Protein AF-A0A6V7JJX2-F1 (afdb_monomer_lite)

Sequence (127 aa):
DMYLNADSHFYNIPVNTSYSSVHIPTKVYDLMPSVSHAINWSEALDEVFTQNYRADPALSWQYFGSVTGMLRQYPSMQWMPDPTDEKNPDLYDCRIRSWFIEAATCSKDMVILMDSSGSMEGMGYTI

Radius of gyration: 19.37 Å; chains: 1; bounding box: 50×37×50 Å

pLDDT: mean 87.34, std 10.75, range [54.25, 96.0]

Secondary structure (DSSP, 8-state):
----EEEGGGTTEEEETTS-EEE--TTS-TTSHHHHHHHHHHTTHHHHHHHHHHH-TT---EEEE-TTS-EEEESEE-----TT-TTS-----GGGSHHHHHHHS-----------SGGGTTGGG--
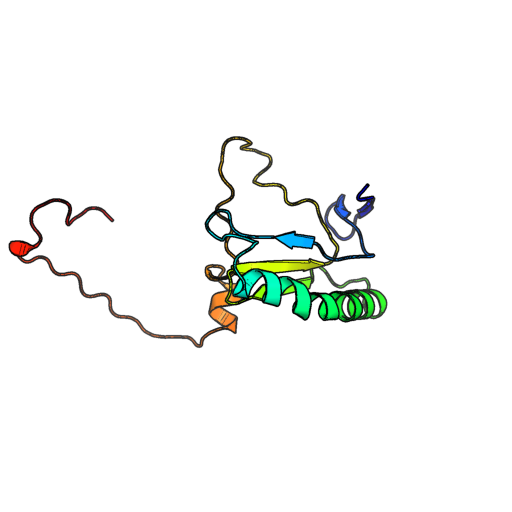
Foldseek 3Di:
DDQFAQDVLAVRATFAQQFKDKDAAPVADCPDPVNVVVVVVCRVCGVVSSVVCVVPVNDYKDWDQDPSQMIIIPRYHDDDDPPVCPPDGPRDTPCPDPVNDVVVDPDDDDDDDQDPDPVCPDPNPDD

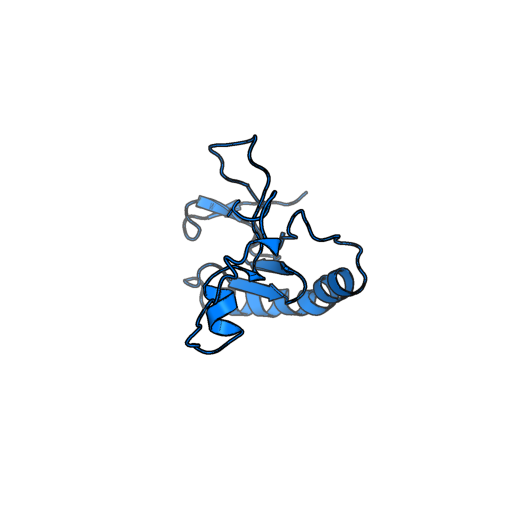Structure (mmCIF, N/CA/C/O backbone):
data_AF-A0A6V7JJX2-F1
#
_entry.id   AF-A0A6V7JJX2-F1
#
loop_
_atom_site.group_PDB
_atom_site.id
_atom_site.type_symbol
_atom_site.label_atom_id
_atom_site.label_alt_id
_atom_site.label_comp_id
_atom_site.label_asym_id
_atom_site.label_entity_id
_atom_site.label_seq_id
_atom_site.pdbx_PDB_ins_code
_atom_site.Cartn_x
_atom_site.Cartn_y
_atom_site.Cartn_z
_atom_site.occupancy
_atom_site.B_iso_or_equiv
_atom_site.auth_seq_id
_atom_site.auth_comp_id
_atom_site.auth_asym_id
_atom_site.auth_atom_id
_atom_site.pdbx_PDB_model_num
ATOM 1 N N . ASP A 1 1 ? -9.173 18.639 13.640 1.00 54.25 1 ASP A N 1
ATOM 2 C CA . ASP A 1 1 ? -8.047 17.841 14.156 1.00 54.25 1 ASP A CA 1
ATOM 3 C C . ASP A 1 1 ? -8.371 16.363 14.153 1.00 54.25 1 ASP A C 1
ATOM 5 O O . ASP A 1 1 ? -9.481 15.977 14.507 1.00 54.25 1 ASP A O 1
ATOM 9 N N . MET A 1 2 ? -7.419 15.558 13.686 1.00 66.00 2 MET A N 1
ATOM 10 C CA . MET A 1 2 ? -7.514 14.101 13.604 1.00 66.00 2 MET A CA 1
ATOM 11 C C . MET A 1 2 ? -7.314 13.520 15.012 1.00 66.00 2 MET A C 1
ATOM 13 O O . MET A 1 2 ? -6.207 13.563 15.540 1.00 66.00 2 MET A O 1
ATOM 17 N N . TYR A 1 3 ? -8.381 13.043 15.658 1.00 79.25 3 TYR A N 1
ATOM 18 C CA . TYR A 1 3 ? -8.288 12.478 17.010 1.00 79.25 3 TYR A CA 1
ATOM 19 C C . TYR A 1 3 ? -7.874 11.005 16.924 1.00 79.25 3 TYR A C 1
ATOM 21 O O . TYR A 1 3 ? -8.652 10.185 16.439 1.00 79.25 3 TYR A O 1
ATOM 29 N N . LEU A 1 4 ? -6.658 10.667 17.350 1.00 84.81 4 LEU A N 1
ATOM 30 C CA . LEU A 1 4 ? -6.150 9.292 17.366 1.00 84.81 4 LEU A CA 1
ATOM 31 C C . LEU A 1 4 ? -6.111 8.780 18.807 1.00 84.81 4 LEU A C 1
ATOM 33 O O . LEU A 1 4 ? -5.590 9.463 19.686 1.00 84.81 4 LEU A O 1
ATOM 37 N N . ASN A 1 5 ? -6.631 7.578 19.039 1.00 85.06 5 ASN A N 1
ATOM 38 C CA . ASN A 1 5 ? -6.620 6.930 20.346 1.00 85.06 5 ASN A CA 1
ATOM 39 C C . ASN A 1 5 ? -5.691 5.719 20.304 1.00 85.06 5 ASN A C 1
ATOM 41 O O . ASN A 1 5 ? -5.750 4.927 19.366 1.00 85.06 5 ASN A O 1
ATOM 45 N N . ALA A 1 6 ? -4.831 5.576 21.311 1.00 84.50 6 ALA A N 1
ATOM 46 C CA . ALA A 1 6 ? -4.014 4.378 21.447 1.00 84.50 6 ALA A CA 1
ATOM 47 C C . ALA A 1 6 ? -4.914 3.178 21.756 1.00 84.50 6 ALA A C 1
ATOM 49 O O . ALA A 1 6 ? -5.731 3.233 22.677 1.00 84.50 6 ALA A O 1
ATOM 50 N N . ASP A 1 7 ? -4.746 2.107 20.989 1.00 83.38 7 ASP A N 1
ATOM 51 C CA . ASP A 1 7 ? -5.544 0.893 21.117 1.00 83.38 7 ASP A CA 1
ATOM 52 C C . ASP A 1 7 ? -4.622 -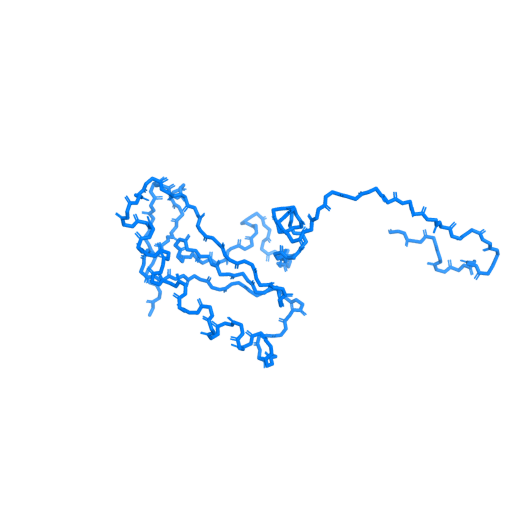0.319 21.295 1.00 83.38 7 ASP A C 1
ATOM 54 O O . ASP A 1 7 ? -3.694 -0.535 20.509 1.00 83.38 7 ASP A O 1
ATOM 58 N N . SER A 1 8 ? -4.864 -1.114 22.339 1.00 84.38 8 SER A N 1
ATOM 59 C CA . SER A 1 8 ? -4.067 -2.304 22.645 1.00 84.38 8 SER A CA 1
ATOM 60 C C . SER A 1 8 ? -4.177 -3.380 21.566 1.00 84.38 8 SER A C 1
ATOM 62 O O . SER A 1 8 ? -3.224 -4.134 21.369 1.00 84.38 8 SER A O 1
ATOM 64 N N . HIS A 1 9 ? -5.289 -3.415 20.828 1.00 85.69 9 HIS A N 1
ATOM 65 C CA . HIS A 1 9 ? -5.496 -4.312 19.691 1.00 85.69 9 HIS A CA 1
ATOM 66 C C . HIS A 1 9 ? -4.542 -4.012 18.529 1.00 85.69 9 HIS A C 1
ATOM 68 O O . HIS A 1 9 ? -4.097 -4.914 17.823 1.00 85.69 9 HIS A O 1
ATOM 74 N N . PHE A 1 10 ? -4.162 -2.743 18.375 1.00 86.69 10 PHE A N 1
ATOM 75 C CA . PHE A 1 10 ? -3.255 -2.265 17.334 1.00 86.69 10 PHE A CA 1
ATOM 76 C C . PHE A 1 10 ? -1.866 -1.948 17.895 1.00 86.69 10 PHE A C 1
ATOM 78 O O . PHE A 1 10 ? -1.242 -0.968 17.501 1.00 86.69 10 PHE A O 1
ATOM 85 N N . TYR A 1 11 ? -1.365 -2.767 18.824 1.00 84.69 11 TYR A N 1
ATOM 86 C CA . TYR A 1 11 ? -0.028 -2.617 19.420 1.00 84.69 11 TYR A CA 1
ATOM 87 C C . TYR A 1 11 ? 0.205 -1.257 20.109 1.00 84.69 11 TYR A C 1
ATOM 89 O O . TYR A 1 11 ? 1.326 -0.751 20.129 1.00 84.69 11 TYR A O 1
ATOM 97 N N . ASN A 1 12 ? -0.848 -0.665 20.687 1.00 85.06 12 ASN A N 1
ATOM 98 C CA . ASN A 1 12 ? -0.865 0.682 21.277 1.00 85.06 12 ASN A CA 1
ATOM 99 C C . ASN A 1 12 ? -0.550 1.810 20.286 1.00 85.06 12 ASN A C 1
ATOM 101 O O . ASN A 1 12 ? -0.197 2.917 20.698 1.00 85.06 12 ASN A O 1
ATOM 105 N N . ILE A 1 13 ? -0.691 1.553 18.987 1.00 86.50 13 ILE A N 1
ATOM 106 C CA . ILE A 1 13 ? -0.521 2.588 17.980 1.00 86.50 13 ILE A CA 1
ATOM 107 C C . ILE A 1 13 ? -1.761 3.501 18.002 1.00 86.50 13 ILE A C 1
ATOM 109 O O . ILE A 1 13 ? -2.885 2.995 18.084 1.00 86.50 13 ILE A O 1
ATOM 113 N N . PRO A 1 14 ? -1.599 4.838 17.959 1.00 89.56 14 PRO A N 1
ATOM 114 C CA . PRO A 1 14 ? -2.728 5.755 17.892 1.00 89.56 14 PRO A CA 1
ATOM 115 C C . PRO A 1 14 ? -3.499 5.586 16.580 1.00 89.56 14 PRO A C 1
ATOM 117 O O . PRO A 1 14 ? -2.999 5.919 15.503 1.00 89.56 14 PRO A O 1
ATOM 120 N N . VAL A 1 15 ? -4.734 5.100 16.679 1.00 91.31 15 VAL A N 1
ATOM 121 C CA . VAL A 1 15 ? -5.614 4.847 15.537 1.00 91.31 15 VAL A CA 1
ATOM 122 C C . VAL A 1 15 ? -6.967 5.536 15.702 1.00 91.31 15 VAL A C 1
ATOM 124 O O . VAL A 1 15 ? -7.376 5.922 16.799 1.00 91.31 15 VAL A O 1
ATOM 127 N N . ASN A 1 16 ? -7.686 5.701 14.597 1.00 90.50 16 ASN A N 1
ATOM 128 C CA . ASN A 1 16 ? -9.065 6.159 14.582 1.00 90.50 16 ASN A CA 1
ATOM 129 C C . ASN A 1 16 ? -9.947 5.160 13.829 1.00 90.50 16 ASN A C 1
ATOM 131 O O . ASN A 1 16 ? -9.761 4.907 12.644 1.00 90.50 16 ASN A O 1
ATOM 135 N N . THR A 1 17 ? -10.933 4.613 14.530 1.00 89.00 17 THR A N 1
ATOM 136 C CA . THR A 1 17 ? -11.874 3.601 14.028 1.00 89.00 17 THR A CA 1
ATOM 137 C C . THR A 1 17 ? -13.116 4.195 13.350 1.00 89.00 17 THR A C 1
ATOM 139 O O . THR A 1 17 ? -14.068 3.480 13.067 1.00 89.00 17 THR A O 1
ATOM 142 N N . SER A 1 18 ? -13.162 5.509 13.118 1.00 87.75 18 SER A N 1
ATOM 143 C CA . SER A 1 18 ? -14.279 6.192 12.442 1.00 87.75 18 SER A CA 1
ATOM 144 C C . SER A 1 18 ? -14.016 6.475 10.963 1.00 87.75 18 SER A C 1
ATOM 146 O O . SER A 1 18 ? -14.970 6.664 10.219 1.00 87.75 18 SER A O 1
ATOM 148 N N . TYR A 1 19 ? -12.755 6.526 10.532 1.00 88.19 19 TYR A N 1
ATOM 149 C CA . TYR A 1 19 ? -12.366 6.757 9.1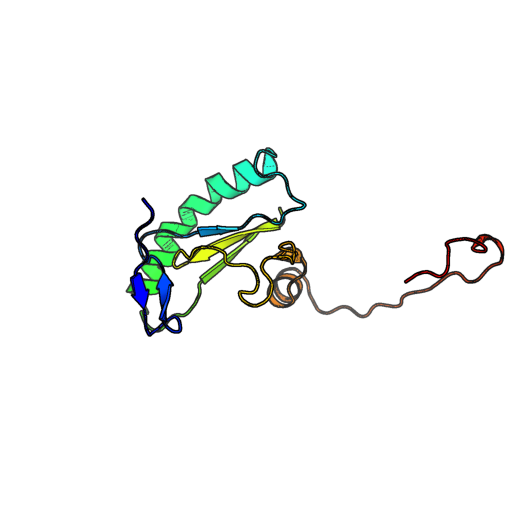37 1.00 88.19 19 TYR A CA 1
ATOM 150 C C . TYR A 1 19 ? -11.122 5.942 8.782 1.00 88.19 19 TYR A C 1
ATOM 152 O O . TYR A 1 19 ? -10.443 5.407 9.661 1.00 88.19 19 TYR A O 1
ATOM 160 N N . SER A 1 20 ? -10.832 5.838 7.487 1.00 93.62 20 SER A N 1
ATOM 161 C CA . SER A 1 20 ? -9.589 5.262 6.972 1.00 93.62 20 SER A CA 1
ATOM 162 C C . SER A 1 20 ? -8.562 6.356 6.665 1.00 93.62 20 SER A C 1
ATOM 164 O O . SER A 1 20 ? -8.900 7.532 6.520 1.00 93.62 20 SER A O 1
ATOM 166 N N . SER A 1 21 ? -7.289 5.976 6.587 1.00 93.75 21 SER A N 1
ATOM 167 C CA . SER A 1 21 ? -6.224 6.836 6.077 1.00 93.75 21 SER A CA 1
ATOM 168 C C . SER A 1 21 ? -5.858 6.438 4.652 1.00 93.75 21 SER A C 1
ATOM 170 O O . SER A 1 21 ? -5.982 5.278 4.254 1.00 93.75 21 SER A O 1
ATOM 172 N N . VAL A 1 22 ? -5.396 7.416 3.872 1.00 94.50 22 VAL A N 1
ATOM 173 C CA . VAL A 1 22 ? -4.879 7.196 2.522 1.00 94.50 22 VAL A CA 1
ATOM 174 C C . VAL A 1 22 ? -3.396 7.534 2.498 1.00 94.50 22 VAL A C 1
ATOM 176 O O . VAL A 1 22 ? -2.991 8.636 2.860 1.00 94.50 22 VAL A O 1
ATOM 179 N N . HIS A 1 23 ? -2.595 6.577 2.051 1.00 94.06 23 HIS A N 1
ATOM 180 C CA . HIS A 1 23 ? -1.174 6.720 1.792 1.00 94.06 23 HIS A CA 1
ATOM 181 C C . HIS A 1 23 ? -0.920 6.792 0.284 1.00 94.06 23 HIS A C 1
ATOM 183 O O . HIS A 1 23 ? -1.515 6.053 -0.509 1.00 94.06 23 HIS A O 1
ATOM 189 N N . ILE A 1 24 ? -0.042 7.716 -0.105 1.00 93.38 24 ILE A N 1
ATOM 190 C CA . ILE A 1 24 ? 0.371 7.940 -1.488 1.00 93.38 24 ILE A CA 1
ATOM 191 C C . ILE A 1 24 ? 1.902 7.863 -1.526 1.00 93.38 24 ILE A C 1
ATOM 193 O O . ILE A 1 24 ? 2.558 8.615 -0.803 1.00 93.38 24 ILE A O 1
ATOM 197 N N . PRO A 1 25 ? 2.488 6.988 -2.362 1.00 92.00 25 PRO A N 1
ATOM 198 C CA . PRO A 1 25 ? 3.935 6.888 -2.509 1.00 92.00 25 PRO A CA 1
ATOM 199 C C . PRO A 1 25 ? 4.535 8.215 -2.969 1.00 92.00 25 PRO A C 1
ATOM 201 O O . PRO A 1 25 ? 3.982 8.871 -3.848 1.00 92.00 25 PRO A O 1
ATOM 204 N N . THR A 1 26 ? 5.726 8.570 -2.485 1.00 88.25 26 THR A N 1
ATOM 205 C CA . THR A 1 26 ? 6.370 9.863 -2.795 1.00 88.25 26 THR A CA 1
ATOM 206 C C . THR A 1 26 ? 6.599 10.104 -4.293 1.00 88.25 26 THR A C 1
ATOM 208 O O . THR A 1 26 ? 6.667 11.245 -4.742 1.00 88.25 26 THR A O 1
ATOM 211 N N . LYS A 1 27 ? 6.715 9.037 -5.095 1.00 87.19 27 LYS A N 1
ATOM 212 C CA . LYS A 1 27 ? 6.890 9.123 -6.557 1.00 87.19 27 LYS A CA 1
ATOM 213 C C . LYS A 1 27 ? 5.579 9.347 -7.323 1.00 87.19 27 LYS A C 1
ATOM 215 O O . LYS A 1 27 ? 5.618 9.514 -8.540 1.00 87.19 27 LYS A O 1
ATOM 220 N N . VAL A 1 28 ? 4.432 9.293 -6.649 1.00 89.31 28 VAL A N 1
ATOM 221 C CA . VAL A 1 28 ? 3.101 9.413 -7.249 1.00 89.31 28 VAL A CA 1
ATOM 222 C C . VAL A 1 28 ? 2.519 10.776 -6.899 1.00 89.31 28 VAL A C 1
ATOM 224 O O . VAL A 1 28 ? 2.504 11.178 -5.741 1.00 89.31 28 VAL A O 1
ATOM 227 N N . TYR A 1 29 ? 2.016 11.479 -7.912 1.00 90.50 29 TYR A N 1
ATOM 228 C CA . TYR A 1 29 ? 1.328 12.749 -7.716 1.00 90.50 29 TYR A CA 1
ATOM 229 C C . TYR A 1 29 ? -0.148 12.513 -7.383 1.00 90.50 29 TYR A C 1
ATOM 231 O O . TYR A 1 29 ? -0.869 11.859 -8.139 1.00 90.50 29 TYR A O 1
ATOM 239 N N . ASP A 1 30 ? -0.589 13.052 -6.253 1.00 88.06 30 ASP A N 1
ATOM 240 C CA . ASP A 1 30 ? -1.928 12.895 -5.683 1.00 88.06 30 ASP A CA 1
ATOM 241 C C . ASP A 1 30 ? -3.028 13.552 -6.530 1.00 88.06 30 ASP A C 1
ATOM 243 O O . ASP A 1 30 ? -4.112 12.991 -6.699 1.00 88.06 30 ASP A O 1
ATOM 247 N N . LEU A 1 31 ? -2.725 14.697 -7.144 1.00 91.31 31 LEU A N 1
ATOM 248 C CA . LEU A 1 31 ? -3.649 15.426 -8.017 1.00 91.31 31 LEU A CA 1
ATOM 249 C C . LEU A 1 31 ? -3.702 14.869 -9.449 1.00 91.31 31 LEU A C 1
ATOM 251 O O . LEU A 1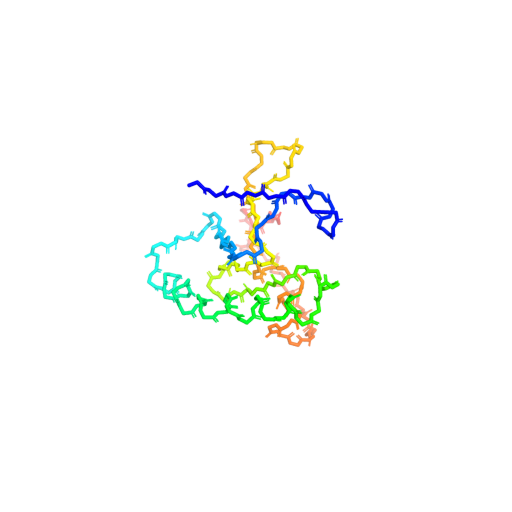 31 ? -4.390 15.424 -10.310 1.00 91.31 31 LEU A O 1
ATOM 255 N N . MET A 1 32 ? -3.009 13.762 -9.737 1.00 94.75 32 MET A N 1
ATOM 256 C CA . MET A 1 32 ? -3.160 13.079 -11.019 1.00 94.75 32 MET A CA 1
ATOM 257 C C . MET A 1 32 ? -4.607 12.562 -11.162 1.00 94.75 32 MET A C 1
ATOM 259 O O . MET A 1 32 ? -5.100 11.911 -10.238 1.00 94.75 32 MET A O 1
ATOM 263 N N . PRO A 1 33 ? -5.300 12.773 -12.303 1.00 95.12 33 PRO A N 1
ATOM 264 C CA . PRO A 1 33 ? -6.728 12.459 -12.427 1.00 95.12 33 PRO A CA 1
ATOM 265 C C . PRO A 1 33 ? -7.098 11.014 -12.078 1.00 95.12 33 PRO A C 1
ATOM 267 O O . PRO A 1 33 ? -8.129 10.770 -11.457 1.00 95.12 33 PRO A O 1
ATOM 270 N N . SER A 1 34 ? -6.247 10.048 -12.430 1.00 94.75 34 SER A N 1
ATOM 271 C CA . SER A 1 34 ? -6.458 8.636 -12.095 1.00 94.75 34 SER A CA 1
ATOM 272 C C . SER A 1 34 ? -6.316 8.348 -10.598 1.00 94.75 34 SER A C 1
ATOM 274 O O . SER A 1 34 ? -7.058 7.522 -10.072 1.00 94.75 34 SER A O 1
ATOM 276 N N . VAL A 1 35 ? -5.402 9.031 -9.902 1.00 94.69 35 VAL A N 1
ATOM 277 C CA . VAL A 1 35 ? -5.193 8.892 -8.452 1.00 94.69 35 VAL A CA 1
ATOM 278 C C . VAL A 1 35 ? -6.325 9.569 -7.693 1.00 94.69 35 VAL A C 1
ATOM 280 O O . VAL A 1 35 ? -6.943 8.932 -6.849 1.00 94.69 35 VAL A O 1
ATOM 283 N N . SER A 1 36 ? -6.672 10.806 -8.049 1.00 94.81 36 SER A N 1
ATOM 284 C CA . SER A 1 36 ? -7.798 11.527 -7.446 1.00 94.81 36 SER A CA 1
ATOM 285 C C . SER A 1 36 ? -9.120 10.771 -7.620 1.00 94.81 36 SER A C 1
ATOM 287 O O . SER A 1 36 ? -9.865 10.591 -6.656 1.00 94.81 36 SER A O 1
ATOM 289 N N . HIS A 1 37 ? -9.376 10.230 -8.816 1.00 95.69 37 HIS A N 1
ATOM 290 C CA . HIS A 1 37 ? -10.530 9.365 -9.038 1.00 95.69 37 HIS A CA 1
ATOM 291 C C . HIS A 1 37 ? -10.480 8.117 -8.148 1.00 95.69 37 HIS A C 1
ATOM 293 O O . HIS A 1 37 ? -11.503 7.751 -7.571 1.00 95.69 37 HIS A O 1
ATOM 299 N N . ALA A 1 38 ? -9.299 7.501 -7.991 1.00 94.81 38 ALA A N 1
ATOM 300 C CA . ALA A 1 38 ? -9.104 6.349 -7.116 1.00 94.81 38 ALA A CA 1
ATOM 301 C C . ALA A 1 38 ? -9.418 6.636 -5.644 1.00 94.81 38 ALA A C 1
ATOM 303 O O . ALA A 1 38 ? -10.098 5.851 -4.981 1.00 94.81 38 ALA A O 1
ATOM 304 N N . ILE A 1 39 ? -8.975 7.789 -5.154 1.00 95.00 39 ILE A N 1
ATOM 305 C CA . ILE A 1 39 ? -9.258 8.257 -3.798 1.00 95.00 39 ILE A CA 1
ATOM 306 C C . ILE A 1 39 ? -10.764 8.447 -3.615 1.00 95.00 39 ILE A C 1
ATOM 308 O O . ILE A 1 39 ? -11.317 7.944 -2.640 1.00 95.00 39 ILE A O 1
ATOM 312 N N . ASN A 1 40 ? -11.424 9.098 -4.576 1.00 95.12 40 ASN A N 1
ATOM 313 C CA . ASN A 1 40 ? -12.845 9.416 -4.498 1.00 95.12 40 ASN A CA 1
ATOM 314 C C . ASN A 1 40 ? -13.736 8.166 -4.537 1.00 95.12 40 ASN A C 1
ATOM 316 O O . ASN A 1 40 ? -14.612 8.009 -3.698 1.00 95.12 40 ASN A O 1
ATOM 320 N N . TRP A 1 41 ? -13.521 7.236 -5.476 1.00 94.94 41 TRP A N 1
ATOM 321 C CA . TRP A 1 41 ? -14.373 6.040 -5.534 1.00 94.94 41 TRP A CA 1
ATOM 322 C C . TRP A 1 41 ? -14.129 5.094 -4.351 1.00 94.94 41 TRP A C 1
ATOM 324 O O . TRP A 1 41 ? -15.062 4.441 -3.888 1.00 94.94 41 TRP A O 1
ATOM 334 N N . SER A 1 42 ? -12.892 5.029 -3.842 1.00 95.62 42 SER A N 1
ATOM 335 C CA . SER A 1 42 ? -12.546 4.157 -2.712 1.00 95.62 42 SER A CA 1
ATOM 336 C C . SER A 1 42 ? -13.086 4.651 -1.369 1.00 95.62 42 SER A C 1
ATOM 338 O O . SER A 1 42 ? -13.022 3.904 -0.398 1.00 95.62 42 SER A O 1
ATOM 340 N N . GLU A 1 43 ? -13.648 5.861 -1.296 1.00 94.50 43 GLU A N 1
ATOM 341 C CA . GLU A 1 43 ? -14.342 6.370 -0.104 1.00 94.50 43 GLU A CA 1
ATOM 342 C C . GLU A 1 43 ? -15.503 5.463 0.319 1.00 94.50 43 GLU A C 1
ATOM 344 O O . GLU A 1 43 ? -15.707 5.225 1.506 1.00 94.50 43 GLU A O 1
ATOM 349 N N . ALA A 1 44 ? -16.185 4.839 -0.646 1.00 94.62 44 ALA A N 1
ATOM 350 C CA . ALA A 1 44 ? -17.254 3.878 -0.376 1.00 94.62 44 ALA A CA 1
ATOM 351 C C . ALA A 1 44 ? -16.790 2.643 0.428 1.00 94.62 44 ALA A C 1
ATOM 353 O O . ALA A 1 44 ? -17.618 1.929 0.992 1.00 94.62 44 ALA A O 1
ATOM 354 N N . LEU A 1 45 ? -15.479 2.373 0.499 1.00 94.81 45 LEU A N 1
ATOM 355 C CA . LEU A 1 45 ? -14.933 1.267 1.291 1.00 94.81 45 LEU A CA 1
ATOM 356 C C . LEU A 1 45 ? -14.938 1.554 2.798 1.00 94.81 45 LEU A C 1
ATOM 358 O O . LEU A 1 45 ? -14.900 0.609 3.581 1.00 94.81 45 LEU A O 1
ATOM 362 N N . ASP A 1 46 ? -15.020 2.817 3.223 1.00 93.94 46 ASP A N 1
ATOM 363 C CA . ASP A 1 46 ? -14.943 3.183 4.643 1.00 93.94 46 ASP A CA 1
ATOM 364 C C . ASP A 1 46 ? -16.118 2.614 5.448 1.00 93.94 46 ASP A C 1
ATOM 366 O O . ASP A 1 46 ? -15.940 2.115 6.566 1.00 93.94 46 ASP A O 1
ATOM 370 N N . GLU A 1 47 ? -17.316 2.605 4.856 1.00 94.19 47 GLU A N 1
ATOM 371 C CA . GLU A 1 47 ? -18.492 1.977 5.462 1.00 94.19 47 GLU A CA 1
ATOM 372 C C . GLU A 1 47 ? -18.299 0.467 5.618 1.00 94.19 47 GLU A C 1
ATOM 374 O O . GLU A 1 47 ? -18.616 -0.090 6.670 1.00 94.19 47 GLU A O 1
ATOM 379 N N . VAL A 1 48 ? -17.727 -0.187 4.603 1.00 94.94 48 VAL A N 1
ATOM 380 C CA . VAL A 1 48 ? -17.458 -1.630 4.613 1.00 94.94 48 VAL A CA 1
ATOM 381 C C . VAL A 1 48 ? -16.416 -1.973 5.675 1.00 94.94 48 VAL A C 1
ATOM 383 O O . VAL A 1 48 ? -16.632 -2.887 6.469 1.00 94.94 48 VAL A O 1
ATOM 386 N N . PHE A 1 49 ? -15.322 -1.214 5.764 1.00 95.38 49 PHE A N 1
ATOM 387 C CA . PHE A 1 49 ? -14.295 -1.432 6.784 1.00 95.38 49 PHE A CA 1
ATOM 388 C C . PHE A 1 49 ? -14.846 -1.288 8.203 1.00 95.38 49 PHE A C 1
ATOM 390 O O . PHE A 1 49 ? -14.553 -2.112 9.076 1.00 95.38 49 PHE A O 1
ATOM 397 N N . THR A 1 50 ? -15.690 -0.277 8.413 1.00 93.75 50 THR A N 1
ATOM 398 C CA . THR A 1 50 ? -16.345 -0.033 9.699 1.00 93.75 50 THR A CA 1
ATOM 399 C C . THR A 1 50 ? -17.319 -1.158 10.044 1.00 93.75 50 THR A C 1
ATOM 401 O O . THR A 1 50 ? -17.361 -1.614 11.187 1.00 93.75 50 THR A O 1
ATOM 404 N N . GLN A 1 51 ? -18.100 -1.638 9.072 1.00 95.00 51 GLN A N 1
ATOM 405 C CA . GLN A 1 51 ? -19.016 -2.764 9.265 1.00 95.00 51 GLN A CA 1
ATOM 406 C C . GLN A 1 51 ? -18.263 -4.054 9.599 1.00 95.00 51 GLN A C 1
ATOM 408 O O . GLN A 1 51 ? -18.642 -4.733 10.551 1.00 95.00 51 GLN A O 1
ATOM 413 N N . ASN A 1 52 ? -17.169 -4.347 8.893 1.00 95.00 52 ASN A N 1
ATOM 414 C CA . ASN A 1 52 ? -16.320 -5.508 9.163 1.00 95.00 52 ASN A CA 1
ATOM 415 C C . ASN A 1 52 ? -15.760 -5.475 10.587 1.00 95.00 52 ASN A C 1
ATOM 417 O O . ASN A 1 52 ? -15.833 -6.471 11.296 1.00 95.00 52 ASN A O 1
ATOM 421 N N . TYR A 1 53 ? -15.272 -4.316 11.034 1.00 92.56 53 TYR A N 1
ATOM 422 C CA . TYR A 1 53 ? -14.741 -4.157 12.389 1.00 92.56 53 TYR A CA 1
ATOM 423 C C . TYR A 1 53 ? -15.820 -4.258 13.476 1.00 92.56 53 TYR A C 1
ATOM 425 O O . TYR A 1 53 ? -15.575 -4.774 14.561 1.00 92.56 53 TYR A O 1
ATOM 433 N N . ARG A 1 54 ? -17.044 -3.788 13.200 1.00 92.25 54 ARG A N 1
ATOM 434 C CA . ARG A 1 54 ? -18.184 -3.960 14.118 1.00 92.25 54 ARG A CA 1
ATOM 435 C C . ARG A 1 54 ? -18.654 -5.410 14.193 1.00 92.25 54 ARG A C 1
ATOM 437 O O . ARG A 1 54 ? -19.126 -5.826 15.247 1.00 92.25 54 ARG A O 1
ATOM 444 N N . ALA A 1 55 ? -18.573 -6.140 13.084 1.00 95.12 55 ALA A N 1
ATOM 445 C CA . ALA A 1 55 ? -18.930 -7.552 13.025 1.00 95.12 55 ALA A CA 1
ATOM 446 C C . ALA A 1 55 ? -17.886 -8.425 13.733 1.00 95.12 55 ALA A C 1
ATOM 448 O O . ALA A 1 55 ? -18.260 -9.339 14.465 1.00 95.12 55 ALA A O 1
ATOM 449 N N . ASP A 1 56 ? -16.603 -8.112 13.551 1.00 94.00 56 ASP A N 1
ATOM 450 C CA . ASP A 1 56 ? -15.490 -8.790 14.205 1.00 94.00 56 ASP A CA 1
ATOM 451 C C . ASP A 1 56 ? -14.462 -7.781 14.756 1.00 94.00 56 ASP A C 1
ATOM 453 O O . ASP A 1 56 ? -13.570 -7.330 14.030 1.00 94.00 56 ASP A O 1
ATOM 457 N N . PRO A 1 57 ? -14.545 -7.442 16.056 1.00 87.06 57 PRO A N 1
ATOM 458 C CA . PRO A 1 57 ? -13.569 -6.575 16.712 1.00 87.06 57 PRO A CA 1
ATOM 459 C C . PRO A 1 57 ? -12.171 -7.192 16.843 1.00 87.06 57 PRO A C 1
ATOM 461 O O . PRO A 1 57 ? -11.229 -6.473 17.159 1.00 87.06 57 PRO A O 1
ATOM 464 N N . ALA A 1 58 ? -12.012 -8.506 16.628 1.00 88.88 58 ALA A N 1
ATOM 465 C CA . ALA A 1 58 ? -10.702 -9.152 16.638 1.00 88.88 58 ALA A CA 1
ATOM 466 C C . ALA A 1 58 ? -9.945 -8.958 15.309 1.00 88.88 58 ALA A C 1
ATOM 468 O O . ALA A 1 58 ? -8.769 -9.318 15.199 1.00 88.88 58 ALA A O 1
ATOM 469 N N . LEU A 1 59 ? -10.596 -8.376 14.300 1.00 90.81 59 LEU A N 1
ATOM 470 C CA . LEU A 1 59 ? -10.003 -8.140 12.998 1.00 90.81 59 LEU A CA 1
ATOM 471 C C . LEU A 1 59 ? -8.883 -7.095 13.097 1.00 90.81 59 LEU A C 1
ATOM 473 O O . LEU A 1 59 ? -9.035 -6.040 13.712 1.00 90.81 59 LEU A O 1
ATOM 477 N N . SER A 1 60 ? -7.724 -7.408 12.522 1.00 90.56 60 SER A N 1
ATOM 478 C CA . SER A 1 60 ? -6.567 -6.508 12.507 1.00 90.56 60 SER A CA 1
ATOM 479 C C . SER A 1 60 ? -6.716 -5.429 11.418 1.00 90.56 60 SER A C 1
ATOM 481 O O . SER A 1 60 ? -7.814 -4.976 11.099 1.00 90.56 60 SER A O 1
ATOM 483 N N . TRP A 1 61 ? -5.600 -4.990 10.837 1.00 91.88 61 TRP A N 1
ATOM 484 C CA . TRP A 1 61 ? -5.576 -4.008 9.760 1.00 91.88 61 TRP A CA 1
ATOM 485 C C . TRP A 1 61 ? -6.341 -4.478 8.523 1.00 91.88 61 TRP A C 1
ATOM 487 O O . TRP A 1 61 ? -6.115 -5.573 8.010 1.00 91.88 61 TRP A O 1
ATOM 497 N N . GLN A 1 62 ? -7.183 -3.594 8.004 1.00 94.69 62 GLN A N 1
ATOM 498 C CA . GLN A 1 62 ? -7.814 -3.726 6.698 1.00 94.69 62 GLN A CA 1
ATOM 499 C C . GLN A 1 62 ? -7.140 -2.755 5.742 1.00 94.69 62 GLN A C 1
ATOM 501 O O . GLN A 1 62 ? -6.845 -1.617 6.110 1.00 94.69 62 GLN A O 1
ATOM 506 N N . TYR A 1 63 ? -6.886 -3.188 4.513 1.00 94.69 63 TYR A N 1
ATOM 507 C CA . TYR A 1 63 ? -6.243 -2.337 3.528 1.00 94.69 63 TYR A CA 1
ATOM 508 C C . TYR A 1 63 ? -6.711 -2.638 2.110 1.00 94.69 63 TYR A C 1
ATOM 510 O O . TYR A 1 63 ? -7.065 -3.763 1.763 1.00 94.69 63 TYR A O 1
ATOM 518 N N . PHE A 1 64 ? -6.679 -1.603 1.282 1.00 95.75 64 PHE A N 1
ATOM 519 C CA . PHE A 1 64 ? -6.947 -1.658 -0.142 1.00 95.75 64 PHE A CA 1
ATOM 520 C C . PHE A 1 64 ? -5.794 -0.986 -0.890 1.00 95.75 64 PHE A C 1
ATOM 522 O O . PHE A 1 64 ? -5.533 0.203 -0.707 1.00 95.75 64 PHE A O 1
ATOM 529 N N . GLY A 1 65 ? -5.103 -1.750 -1.736 1.00 95.44 65 GLY A N 1
ATOM 530 C CA . GLY A 1 65 ? -4.100 -1.221 -2.657 1.00 95.44 65 GLY A CA 1
ATOM 531 C C . GLY A 1 65 ? -4.704 -0.996 -4.034 1.00 95.44 65 GLY A C 1
ATOM 532 O O . GLY A 1 65 ? -5.237 -1.922 -4.640 1.00 95.44 65 GLY A O 1
ATOM 533 N N . SER A 1 66 ? -4.580 0.219 -4.551 1.00 94.38 66 SER A N 1
ATOM 534 C CA . SER A 1 66 ? -4.939 0.546 -5.925 1.00 94.38 66 SER A CA 1
ATOM 535 C C . SER A 1 66 ? -3.766 0.295 -6.871 1.00 94.38 66 SER A C 1
ATOM 537 O O . SER A 1 66 ? -2.607 0.558 -6.549 1.00 94.38 66 SER A O 1
ATOM 539 N N . VAL A 1 67 ? -4.072 -0.082 -8.114 1.00 93.75 67 VAL A N 1
ATOM 540 C CA . VAL A 1 67 ? -3.099 -0.136 -9.222 1.00 93.75 67 VAL A CA 1
ATOM 541 C C . VAL A 1 67 ? -2.436 1.219 -9.506 1.00 93.75 67 VAL A C 1
ATOM 543 O O . VAL A 1 67 ? -1.356 1.277 -10.094 1.00 93.75 67 VAL A O 1
ATOM 546 N N . THR A 1 68 ? -3.052 2.319 -9.063 1.00 93.44 68 THR A N 1
ATOM 547 C CA . THR A 1 68 ? -2.489 3.674 -9.154 1.00 93.44 68 THR A CA 1
ATOM 548 C C . THR A 1 68 ? -1.365 3.936 -8.143 1.00 93.44 68 THR A C 1
ATOM 550 O O . THR A 1 68 ? -0.672 4.940 -8.272 1.00 93.44 68 THR A O 1
ATOM 553 N N . GLY A 1 69 ? -1.154 3.042 -7.169 1.00 92.50 69 GLY A N 1
ATOM 554 C CA . GLY A 1 69 ? -0.152 3.175 -6.104 1.00 92.50 69 GLY A CA 1
ATOM 555 C C . GLY A 1 69 ? -0.715 3.694 -4.782 1.00 92.50 69 GLY A C 1
ATOM 556 O O . GLY A 1 69 ? -0.034 3.629 -3.768 1.00 92.50 69 GLY A O 1
ATOM 557 N N . MET A 1 70 ? -1.961 4.169 -4.771 1.00 94.56 70 MET A N 1
ATOM 558 C CA . MET A 1 70 ? -2.661 4.573 -3.552 1.00 94.56 70 MET A CA 1
ATOM 559 C C . MET A 1 70 ? -2.914 3.363 -2.640 1.00 94.56 70 MET A C 1
ATOM 561 O O . MET A 1 70 ? -3.359 2.312 -3.107 1.00 94.56 70 MET A O 1
ATOM 565 N N . LEU A 1 71 ? -2.711 3.538 -1.337 1.00 95.25 71 LEU A N 1
ATOM 566 C CA . LEU A 1 71 ? -3.091 2.588 -0.295 1.00 95.25 71 LEU A CA 1
ATOM 567 C C . LEU A 1 71 ? -4.136 3.235 0.619 1.00 95.25 71 LEU A C 1
ATOM 569 O O . LEU A 1 71 ? -3.893 4.304 1.162 1.00 95.25 71 LEU A O 1
ATOM 573 N N . ARG A 1 72 ? -5.285 2.591 0.818 1.00 95.75 72 ARG A N 1
ATOM 574 C CA . ARG A 1 72 ? -6.266 2.967 1.848 1.00 95.75 72 ARG A CA 1
ATOM 575 C C . ARG A 1 72 ? -6.184 1.964 2.991 1.00 95.75 72 ARG A C 1
ATOM 577 O O . ARG A 1 72 ? -6.182 0.766 2.723 1.00 95.75 72 ARG A O 1
ATOM 584 N N . GLN A 1 73 ? -6.112 2.430 4.232 1.00 94.81 73 GLN A N 1
ATOM 585 C CA . GLN A 1 73 ? -5.914 1.592 5.415 1.00 94.81 73 GLN A CA 1
ATOM 586 C C . GLN A 1 73 ? -6.909 1.953 6.516 1.00 94.81 73 GLN A C 1
ATOM 588 O O . GLN A 1 73 ? -7.143 3.125 6.802 1.00 94.81 73 GLN A O 1
ATOM 593 N N . TYR A 1 74 ? -7.481 0.933 7.148 1.00 94.56 74 TYR A N 1
ATOM 594 C CA . TYR A 1 74 ? -8.395 1.060 8.273 1.00 94.56 74 TYR A CA 1
ATOM 595 C C . TYR A 1 74 ? -7.934 0.163 9.441 1.00 94.56 74 TYR A C 1
ATOM 597 O O . TYR A 1 74 ? -7.539 -0.985 9.201 1.00 94.56 74 TYR A O 1
ATOM 605 N N . PRO A 1 75 ? -8.015 0.632 10.699 1.00 93.56 75 PRO A N 1
ATOM 606 C CA . PRO A 1 75 ? -8.410 1.983 11.121 1.00 93.56 75 PRO A CA 1
ATOM 607 C C . PRO A 1 75 ? -7.400 3.052 10.674 1.00 93.56 75 PRO A C 1
ATOM 609 O O . PRO A 1 75 ? -6.255 2.736 10.355 1.00 93.56 75 PRO A O 1
ATOM 612 N N . SER A 1 76 ? -7.819 4.317 10.616 1.00 92.44 76 SER A N 1
ATOM 613 C CA . SER A 1 76 ? -6.929 5.412 10.226 1.00 92.44 76 SER A CA 1
ATOM 614 C C . SER A 1 76 ? -5.780 5.549 11.214 1.00 92.44 76 SER A C 1
ATOM 616 O O . SER A 1 76 ? -5.982 5.586 12.425 1.00 92.44 76 SER A O 1
ATOM 618 N N . MET A 1 77 ? -4.574 5.705 10.689 1.00 90.50 77 MET A N 1
ATOM 619 C CA . MET A 1 77 ? -3.355 5.909 11.459 1.00 90.50 77 MET A CA 1
ATOM 620 C C . MET A 1 77 ? -2.525 6.998 10.789 1.00 90.50 77 MET A C 1
ATOM 622 O O . MET A 1 77 ? -2.512 7.106 9.559 1.00 90.50 77 MET A O 1
ATOM 626 N N . GLN A 1 78 ? -1.809 7.789 11.589 1.00 86.81 78 GLN A N 1
ATOM 627 C CA . GLN A 1 78 ? -0.794 8.680 11.042 1.00 86.81 78 GLN A CA 1
ATOM 628 C C . GLN A 1 78 ? 0.322 7.843 10.416 1.00 86.81 78 GLN A C 1
ATOM 630 O O . GLN A 1 78 ? 0.937 7.018 11.088 1.00 86.81 78 GLN A O 1
ATOM 635 N N . TRP A 1 79 ? 0.589 8.068 9.130 1.00 86.06 79 TRP A N 1
ATOM 636 C CA . TRP A 1 79 ? 1.702 7.411 8.465 1.00 86.06 79 TRP A CA 1
ATOM 637 C C . TRP A 1 79 ? 3.016 7.902 9.072 1.00 86.06 79 TRP A C 1
ATOM 639 O O . TRP A 1 79 ? 3.349 9.084 8.969 1.00 86.06 79 TRP A O 1
ATOM 649 N N . MET A 1 80 ? 3.732 7.000 9.736 1.00 74.44 80 MET A N 1
ATOM 650 C CA . MET A 1 80 ? 5.055 7.262 10.281 1.00 74.44 80 MET A CA 1
ATOM 651 C C . MET A 1 80 ? 6.058 6.437 9.469 1.00 74.44 80 MET A C 1
ATOM 653 O O . MET A 1 80 ? 6.000 5.206 9.537 1.00 74.44 80 MET A O 1
ATOM 657 N N . PRO A 1 81 ? 6.955 7.067 8.684 1.00 67.31 81 PRO A N 1
ATOM 658 C CA . PRO A 1 81 ? 8.148 6.367 8.219 1.00 67.31 81 PRO A CA 1
ATOM 659 C C . PRO A 1 81 ? 8.956 5.891 9.436 1.00 67.31 81 PRO A C 1
ATOM 661 O O . PRO A 1 81 ? 8.733 6.379 10.545 1.00 67.31 81 PRO A O 1
ATOM 664 N N . ASP A 1 82 ? 9.838 4.906 9.230 1.00 62.34 82 ASP A N 1
ATOM 665 C CA . ASP A 1 82 ? 10.578 4.217 10.296 1.00 62.34 82 ASP A CA 1
ATOM 666 C C . ASP A 1 82 ? 11.001 5.189 11.420 1.00 62.34 82 ASP A C 1
ATOM 668 O O . ASP A 1 82 ? 11.781 6.112 11.165 1.00 62.34 82 ASP A O 1
ATOM 672 N N . PRO A 1 83 ? 10.486 5.020 12.656 1.00 55.25 83 PRO A N 1
ATOM 673 C CA . PRO A 1 83 ? 10.725 5.961 13.750 1.00 55.25 83 PRO A CA 1
ATOM 674 C C . PRO A 1 83 ? 12.200 6.036 14.166 1.00 55.25 83 PRO A C 1
ATOM 676 O O . PRO A 1 83 ? 12.569 6.900 14.959 1.00 55.25 83 PRO A O 1
ATOM 679 N N . THR A 1 84 ? 13.047 5.134 13.662 1.00 60.06 84 THR A N 1
ATOM 680 C CA . THR A 1 84 ? 14.491 5.149 13.903 1.00 60.06 84 THR A CA 1
ATOM 681 C C . THR A 1 84 ? 15.267 6.048 12.942 1.00 60.06 84 THR A C 1
ATOM 683 O O . THR A 1 84 ? 16.423 6.363 13.229 1.00 60.06 84 THR A O 1
ATOM 686 N N . ASP A 1 85 ? 14.656 6.501 11.841 1.00 58.59 85 ASP A N 1
ATOM 687 C CA . ASP A 1 85 ? 15.362 7.256 10.809 1.00 58.59 85 ASP A CA 1
ATOM 688 C C . ASP A 1 85 ? 14.488 8.359 10.184 1.00 58.59 85 ASP A C 1
ATOM 690 O O . ASP A 1 85 ? 13.980 8.241 9.069 1.00 58.59 85 ASP A O 1
ATOM 694 N N . GLU A 1 86 ? 14.366 9.490 10.893 1.00 58.84 86 GLU A N 1
ATOM 695 C CA . GLU A 1 86 ? 13.695 10.716 10.412 1.00 58.84 86 GLU A CA 1
ATOM 696 C C . GLU A 1 86 ? 14.247 11.235 9.069 1.00 58.84 86 GLU A C 1
ATOM 698 O O . GLU A 1 86 ? 13.626 12.078 8.420 1.00 58.84 86 GLU A O 1
ATOM 703 N N . LYS A 1 87 ? 15.431 10.769 8.650 1.00 62.53 87 LYS A N 1
ATOM 704 C CA . LYS A 1 87 ? 16.088 11.185 7.408 1.00 62.53 87 LYS A CA 1
ATOM 705 C C . LYS A 1 87 ? 15.795 10.269 6.229 1.00 62.53 87 LYS A C 1
ATOM 707 O O . LYS A 1 87 ? 16.132 10.646 5.104 1.00 62.53 87 LYS A O 1
ATOM 712 N N . ASN A 1 88 ? 15.186 9.105 6.447 1.00 69.06 88 ASN A N 1
ATOM 713 C CA . ASN A 1 88 ? 14.888 8.208 5.345 1.00 69.06 88 ASN A CA 1
ATOM 714 C C . ASN A 1 88 ? 13.596 8.624 4.638 1.00 69.06 88 ASN A C 1
ATOM 716 O O . ASN A 1 88 ? 12.545 8.739 5.273 1.00 69.06 88 ASN A O 1
ATOM 720 N N . PRO A 1 89 ? 13.646 8.840 3.311 1.00 75.62 89 PRO A N 1
ATOM 721 C CA . PRO A 1 89 ? 12.446 9.107 2.543 1.00 75.62 89 PRO A CA 1
ATOM 722 C C . PRO A 1 89 ? 11.523 7.889 2.591 1.00 75.62 89 PRO A C 1
ATOM 724 O O . PRO A 1 89 ? 11.972 6.742 2.571 1.00 75.62 89 PRO A O 1
ATOM 727 N N . ASP A 1 90 ? 10.220 8.143 2.605 1.00 83.69 90 ASP A N 1
ATOM 728 C CA . ASP A 1 90 ? 9.227 7.087 2.500 1.00 83.69 90 ASP A CA 1
ATOM 729 C C . ASP A 1 90 ? 9.278 6.439 1.107 1.00 83.69 90 ASP A C 1
ATOM 731 O O . ASP A 1 90 ? 8.867 7.012 0.099 1.00 83.69 90 ASP A O 1
ATOM 735 N N . LEU A 1 91 ? 9.818 5.223 1.042 1.00 88.00 91 LEU A N 1
ATOM 736 C CA . LEU A 1 91 ? 9.886 4.425 -0.184 1.00 88.00 91 LEU A CA 1
ATOM 737 C C . LEU A 1 91 ? 8.738 3.417 -0.284 1.00 88.00 91 LEU A C 1
ATOM 739 O O . LEU A 1 91 ? 8.793 2.495 -1.102 1.00 88.00 91 LEU A O 1
ATOM 743 N N . TYR A 1 92 ? 7.714 3.541 0.562 1.00 90.25 92 TYR A N 1
ATOM 744 C CA . TYR A 1 92 ? 6.598 2.620 0.546 1.00 90.25 92 TYR A CA 1
ATOM 745 C C . TYR A 1 92 ? 5.766 2.789 -0.730 1.00 90.25 92 TYR A C 1
ATOM 747 O O . TYR A 1 92 ? 5.257 3.863 -1.037 1.00 90.25 92 TYR A O 1
ATOM 755 N N . ASP A 1 93 ? 5.581 1.687 -1.453 1.00 92.56 93 ASP A N 1
ATOM 756 C CA . ASP A 1 93 ? 4.636 1.570 -2.560 1.00 92.56 93 ASP A CA 1
ATOM 757 C C . ASP A 1 93 ? 3.893 0.242 -2.410 1.00 9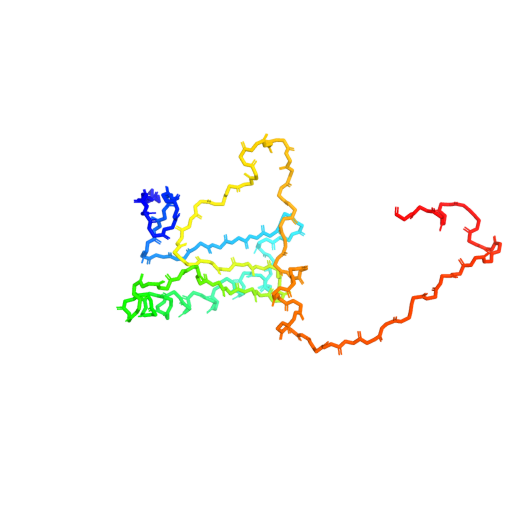2.56 93 ASP A C 1
ATOM 759 O O . ASP A 1 93 ? 4.519 -0.803 -2.221 1.00 92.56 93 ASP A O 1
ATOM 763 N N . CYS A 1 94 ? 2.558 0.273 -2.444 1.00 93.19 94 CYS A N 1
ATOM 764 C CA . CYS A 1 94 ? 1.743 -0.924 -2.252 1.00 93.19 94 CYS A CA 1
ATOM 765 C C . CYS A 1 94 ? 1.928 -1.939 -3.390 1.00 93.19 94 CYS A C 1
ATOM 767 O O . CYS A 1 94 ? 1.871 -3.139 -3.143 1.00 93.19 94 CYS A O 1
ATOM 769 N N . ARG A 1 95 ? 2.240 -1.485 -4.611 1.00 93.94 95 ARG A N 1
ATOM 770 C CA . ARG A 1 95 ? 2.279 -2.321 -5.824 1.00 93.94 95 ARG A CA 1
ATOM 771 C C . ARG A 1 95 ? 3.460 -3.280 -5.869 1.00 93.94 95 ARG A C 1
ATOM 773 O O . ARG A 1 95 ? 3.408 -4.288 -6.564 1.00 93.94 95 ARG A O 1
ATOM 780 N N . ILE A 1 96 ? 4.525 -2.953 -5.142 1.00 93.75 96 ILE A N 1
ATOM 781 C CA . ILE A 1 96 ? 5.737 -3.777 -5.049 1.00 93.75 96 ILE A CA 1
ATOM 782 C C . ILE A 1 96 ? 5.722 -4.699 -3.825 1.00 93.75 96 ILE A C 1
ATOM 784 O O . ILE A 1 96 ? 6.680 -5.435 -3.598 1.00 93.75 96 ILE A O 1
ATOM 788 N N . ARG A 1 97 ? 4.673 -4.647 -2.993 1.00 93.44 97 ARG A N 1
ATOM 789 C CA . ARG A 1 97 ? 4.564 -5.511 -1.814 1.00 93.44 97 ARG A CA 1
ATOM 790 C C . ARG A 1 97 ? 4.153 -6.916 -2.225 1.00 93.44 97 ARG A C 1
ATOM 792 O O . ARG A 1 97 ? 3.293 -7.081 -3.086 1.00 93.44 97 ARG A O 1
ATOM 799 N N . SER A 1 98 ? 4.716 -7.917 -1.549 1.00 94.12 98 SER A N 1
ATOM 800 C CA . SER A 1 98 ? 4.442 -9.330 -1.832 1.00 94.12 98 SER A CA 1
ATOM 801 C C . SER A 1 98 ? 2.946 -9.637 -1.814 1.00 94.12 98 SER A C 1
ATOM 803 O O . SER A 1 98 ? 2.442 -10.191 -2.782 1.00 94.12 98 SER A O 1
ATOM 805 N N . TRP A 1 99 ? 2.215 -9.154 -0.799 1.00 93.31 99 TRP A N 1
ATOM 806 C CA . TRP A 1 99 ? 0.762 -9.349 -0.697 1.00 93.31 99 TRP A CA 1
ATOM 807 C C . TRP A 1 99 ? -0.001 -8.812 -1.919 1.00 93.31 99 TRP A C 1
ATOM 809 O O . TRP A 1 99 ? -0.989 -9.406 -2.342 1.00 93.31 99 TRP A O 1
ATOM 819 N N . PHE A 1 100 ? 0.455 -7.700 -2.505 1.00 95.31 100 PHE A N 1
ATOM 820 C CA . PHE A 1 100 ? -0.177 -7.110 -3.681 1.00 95.31 100 PHE A CA 1
ATOM 821 C C . PHE A 1 100 ? 0.180 -7.904 -4.936 1.00 95.31 100 PHE A C 1
ATOM 823 O O . PHE A 1 100 ? -0.698 -8.210 -5.734 1.00 95.31 100 PHE A O 1
ATOM 830 N N . ILE A 1 101 ? 1.456 -8.262 -5.109 1.00 94.38 101 ILE A N 1
ATOM 831 C CA . ILE A 1 101 ? 1.946 -9.014 -6.275 1.00 94.38 101 ILE A CA 1
ATOM 832 C C . ILE A 1 101 ? 1.293 -10.400 -6.353 1.00 94.38 101 ILE A C 1
ATOM 834 O O . ILE A 1 101 ? 0.878 -10.821 -7.436 1.00 94.38 101 ILE A O 1
ATOM 838 N N . GLU A 1 102 ? 1.182 -11.079 -5.210 1.00 93.44 102 GLU A N 1
ATOM 839 C CA . GLU A 1 102 ? 0.547 -12.392 -5.067 1.00 93.44 102 GLU A CA 1
ATOM 840 C C . GLU A 1 102 ? -0.957 -12.342 -5.366 1.00 93.44 102 GLU A C 1
ATOM 842 O O . GLU A 1 102 ? -1.496 -13.269 -5.967 1.00 93.44 102 GLU A O 1
ATOM 847 N N . ALA A 1 103 ? -1.638 -11.254 -4.992 1.00 92.38 103 ALA A N 1
ATOM 848 C CA . ALA A 1 103 ? -3.059 -11.069 -5.284 1.00 92.38 103 ALA A CA 1
ATOM 849 C C . ALA A 1 103 ? -3.316 -10.616 -6.732 1.00 92.38 103 ALA A C 1
ATOM 851 O O . ALA A 1 103 ? -4.299 -11.020 -7.352 1.00 92.38 103 ALA A O 1
ATOM 852 N N . ALA A 1 104 ? -2.446 -9.767 -7.281 1.00 91.81 104 ALA A N 1
ATOM 853 C CA . ALA A 1 104 ? -2.608 -9.201 -8.615 1.00 91.81 104 ALA A CA 1
ATOM 854 C C . ALA A 1 104 ? -2.268 -10.206 -9.720 1.00 91.81 104 ALA A C 1
ATOM 856 O O . ALA A 1 104 ? -2.760 -10.083 -10.844 1.00 91.81 104 ALA A O 1
ATOM 857 N N . THR A 1 105 ? -1.389 -11.172 -9.442 1.00 91.31 105 THR A N 1
ATOM 858 C CA . THR A 1 105 ? -0.881 -12.071 -10.471 1.00 91.31 105 THR A CA 1
ATOM 859 C C . THR A 1 105 ? -0.587 -13.476 -9.937 1.00 91.31 105 THR A C 1
ATOM 861 O O . THR A 1 105 ? -0.238 -13.655 -8.781 1.00 91.31 105 THR A O 1
ATOM 864 N N . CYS A 1 106 ? -0.666 -14.491 -10.801 1.00 92.25 106 CYS A N 1
ATOM 865 C CA . CYS A 1 106 ? -0.287 -15.865 -10.455 1.00 92.25 106 CYS A CA 1
ATOM 866 C C . CYS A 1 106 ? 1.239 -16.079 -10.400 1.00 92.25 106 CYS A C 1
ATOM 868 O O . CYS A 1 106 ? 2.008 -15.279 -10.941 1.00 92.25 106 CYS A O 1
ATOM 870 N N . SER A 1 107 ? 1.677 -17.199 -9.815 1.00 93.06 107 SER A N 1
ATOM 871 C CA . SER A 1 107 ? 3.073 -17.654 -9.858 1.00 93.06 107 SER A CA 1
ATOM 872 C C . SER A 1 107 ? 3.566 -17.811 -11.300 1.00 93.06 107 SER A C 1
ATOM 874 O O . SER A 1 107 ? 2.863 -18.384 -12.135 1.00 93.06 107 SER A O 1
ATOM 876 N N . LYS A 1 108 ? 4.770 -17.309 -11.593 1.00 93.62 108 LYS A N 1
ATOM 877 C CA . LYS A 1 108 ? 5.396 -17.364 -12.922 1.00 93.62 108 LYS A CA 1
ATOM 878 C C . LYS A 1 108 ? 6.853 -17.778 -12.798 1.00 93.62 108 LYS A C 1
ATOM 880 O O . LYS A 1 108 ? 7.549 -17.282 -11.917 1.00 93.62 108 LYS A O 1
ATOM 885 N N . ASP A 1 109 ? 7.308 -18.588 -13.744 1.00 96.00 109 ASP A N 1
ATOM 886 C CA . ASP A 1 109 ? 8.723 -18.889 -13.931 1.00 96.00 109 ASP A CA 1
ATOM 887 C C . ASP A 1 109 ? 9.329 -17.857 -14.887 1.00 96.00 109 ASP A C 1
ATOM 889 O O . ASP A 1 109 ? 8.814 -17.633 -15.985 1.00 96.00 109 ASP A O 1
ATOM 893 N N . MET A 1 110 ? 10.406 -17.194 -14.467 1.00 93.50 110 MET A N 1
ATOM 894 C CA . MET A 1 110 ? 11.070 -16.149 -15.250 1.00 93.50 110 MET A CA 1
ATOM 895 C C . MET A 1 110 ? 12.522 -16.527 -15.534 1.00 93.50 110 MET A C 1
ATOM 897 O O . MET A 1 110 ? 13.226 -17.014 -14.651 1.00 93.50 110 MET A O 1
ATOM 901 N N . VAL A 1 111 ? 12.988 -16.246 -16.753 1.00 95.56 111 VAL A N 1
ATOM 902 C CA . VAL A 1 111 ? 14.407 -16.318 -17.127 1.00 95.56 111 VAL A CA 1
ATOM 903 C C . VAL A 1 111 ? 14.851 -14.917 -17.528 1.00 95.56 111 VAL A C 1
ATOM 905 O O . VAL A 1 111 ? 14.279 -14.320 -18.437 1.00 95.56 111 VAL A O 1
ATOM 908 N N . ILE A 1 112 ? 15.861 -14.387 -16.839 1.00 93.62 112 ILE A N 1
ATOM 909 C CA . ILE A 1 112 ? 16.445 -13.076 -17.134 1.00 93.62 112 ILE A CA 1
ATOM 910 C C . ILE A 1 112 ? 17.706 -13.313 -17.968 1.00 93.62 112 ILE A C 1
ATOM 912 O O . ILE A 1 112 ? 18.660 -13.916 -17.482 1.00 93.62 112 ILE A O 1
ATOM 916 N N . LEU A 1 113 ? 17.704 -12.868 -19.228 1.00 92.31 113 LEU A N 1
ATOM 917 C CA . LEU A 1 113 ? 18.882 -12.900 -20.096 1.00 92.31 113 LEU A CA 1
ATOM 918 C C . LEU A 1 113 ? 19.546 -11.525 -20.071 1.00 92.31 113 LEU A C 1
ATOM 920 O O . LEU A 1 113 ? 18.903 -10.521 -20.375 1.00 92.31 113 LEU A O 1
ATOM 924 N N . MET A 1 114 ? 20.828 -11.494 -19.724 1.00 88.75 114 MET A N 1
ATOM 925 C CA . MET A 1 114 ? 21.640 -10.281 -19.715 1.00 88.75 114 MET A CA 1
ATOM 926 C C . MET A 1 114 ? 22.600 -10.303 -20.906 1.00 88.75 114 MET A C 1
ATOM 928 O O . MET A 1 114 ? 23.314 -11.284 -21.104 1.00 88.75 114 MET A O 1
ATOM 932 N N . ASP A 1 115 ? 22.604 -9.234 -21.702 1.00 86.75 115 ASP A N 1
ATOM 933 C CA . ASP A 1 115 ? 23.546 -9.061 -22.810 1.00 86.75 115 ASP A CA 1
ATOM 934 C C . ASP A 1 115 ? 24.919 -8.627 -22.270 1.00 86.75 115 ASP A C 1
ATOM 936 O O . ASP A 1 115 ? 25.022 -7.638 -21.546 1.00 86.75 115 ASP A O 1
ATOM 940 N N . SER A 1 116 ? 25.963 -9.382 -22.616 1.00 84.69 116 SER A N 1
ATOM 941 C CA . SER A 1 116 ? 27.360 -9.121 -22.242 1.00 84.69 116 SER A CA 1
ATOM 942 C C . SER A 1 116 ? 28.253 -8.819 -23.453 1.00 84.69 116 SER A C 1
ATOM 944 O O . SER A 1 116 ? 29.473 -8.981 -23.385 1.00 84.69 116 SER A O 1
ATOM 946 N N . SER A 1 117 ? 27.666 -8.483 -24.603 1.00 87.69 117 SER A N 1
ATOM 947 C CA . SER A 1 117 ? 28.407 -8.121 -25.812 1.00 87.69 117 SER A CA 1
ATOM 948 C C . SER A 1 117 ? 29.137 -6.778 -25.658 1.00 87.69 117 SER A C 1
ATOM 950 O O . SER A 1 117 ? 28.784 -5.942 -24.826 1.00 87.69 117 SER A O 1
ATOM 952 N N . GLY A 1 118 ? 30.161 -6.537 -26.487 1.00 82.69 118 GLY A N 1
ATOM 953 C CA . GLY A 1 118 ? 30.983 -5.318 -26.418 1.00 82.69 118 GLY A CA 1
ATOM 954 C C . GLY A 1 118 ? 30.222 -4.006 -26.670 1.00 82.69 118 GLY A C 1
ATOM 955 O O . GLY A 1 118 ? 30.705 -2.943 -26.302 1.00 82.69 118 GLY A O 1
ATOM 956 N N . SER A 1 119 ? 29.008 -4.044 -27.237 1.00 80.25 119 SER A N 1
ATOM 957 C CA . SER A 1 119 ? 28.146 -2.852 -27.346 1.00 80.25 119 SER A CA 1
ATOM 958 C C . SER A 1 119 ? 27.592 -2.368 -26.005 1.00 80.25 119 SER A C 1
ATOM 960 O O . SER A 1 119 ? 27.110 -1.242 -25.922 1.00 80.25 119 SER A O 1
ATOM 962 N N . MET A 1 120 ? 27.666 -3.200 -24.966 1.00 83.69 120 MET A N 1
ATOM 963 C CA . MET A 1 120 ? 27.242 -2.861 -23.607 1.00 83.69 120 MET A CA 1
ATOM 964 C C . MET A 1 120 ? 28.373 -2.229 -22.775 1.00 83.69 120 MET A C 1
ATOM 966 O O . MET A 1 120 ? 28.187 -1.927 -21.596 1.00 83.69 120 MET A O 1
ATOM 970 N N . GLU A 1 121 ? 29.552 -2.019 -23.368 1.00 74.88 121 GLU A N 1
ATOM 971 C CA . GLU A 1 121 ? 30.728 -1.472 -22.694 1.00 74.88 121 GLU A CA 1
ATOM 972 C C . GLU A 1 121 ? 30.538 0.027 -22.375 1.00 74.88 121 GLU A C 1
ATOM 974 O O . GLU A 1 121 ? 30.323 0.857 -23.258 1.00 74.88 121 GLU A O 1
ATOM 979 N N . GLY A 1 122 ? 30.549 0.374 -21.080 1.00 74.88 122 GLY A N 1
ATOM 980 C CA . GLY A 1 122 ? 30.213 1.709 -20.568 1.00 74.88 122 GLY A CA 1
ATOM 981 C C . GLY A 1 122 ? 29.541 1.642 -19.191 1.00 74.88 122 GLY A C 1
ATOM 982 O O . GLY A 1 122 ? 29.928 0.839 -18.348 1.00 74.88 122 GLY A O 1
ATOM 983 N N . MET A 1 123 ? 28.487 2.433 -18.964 1.00 66.88 123 MET A N 1
ATOM 984 C CA . MET A 1 123 ? 27.651 2.395 -17.741 1.00 66.88 123 MET A CA 1
ATOM 985 C C . MET A 1 123 ? 26.854 1.073 -17.563 1.00 66.88 123 MET A C 1
ATOM 987 O O . MET A 1 123 ? 25.968 1.001 -16.717 1.00 66.88 123 MET A O 1
ATOM 991 N N . GLY A 1 124 ? 27.118 0.044 -18.379 1.00 59.69 124 GLY A N 1
ATOM 992 C CA . GLY A 1 124 ? 26.253 -1.120 -18.603 1.00 59.69 124 GLY A CA 1
ATOM 993 C C . GLY A 1 124 ? 26.300 -2.239 -17.557 1.00 59.69 124 GLY A C 1
ATOM 994 O O . GLY A 1 124 ? 25.480 -3.148 -17.638 1.00 59.69 124 GLY A O 1
ATOM 995 N N . TYR A 1 125 ? 27.200 -2.183 -16.569 1.00 60.62 125 TYR A N 1
ATOM 996 C CA . TYR A 1 125 ? 27.339 -3.224 -15.533 1.00 60.62 125 TYR A CA 1
ATOM 997 C C . TYR A 1 125 ? 27.059 -2.730 -14.109 1.00 60.62 125 TYR A C 1
ATOM 999 O O . TYR A 1 125 ? 27.607 -3.269 -13.149 1.00 60.62 125 TYR A O 1
ATOM 1007 N N . THR A 1 126 ? 26.221 -1.709 -13.949 1.00 60.22 126 THR A N 1
ATOM 1008 C CA . THR A 1 126 ? 25.767 -1.297 -12.616 1.00 60.22 126 THR A CA 1
ATOM 1009 C C . THR A 1 126 ? 24.361 -1.836 -12.392 1.00 60.22 126 THR A C 1
ATOM 1011 O O . THR A 1 126 ? 23.426 -1.418 -13.074 1.00 60.22 126 THR A O 1
ATOM 1014 N N . ILE A 1 127 ? 24.251 -2.795 -11.472 1.00 55.94 127 ILE A N 1
ATOM 1015 C CA . ILE A 1 127 ? 22.988 -3.348 -10.965 1.00 55.94 127 ILE A CA 1
ATOM 1016 C C . ILE A 1 127 ? 22.552 -2.520 -9.757 1.00 55.94 127 ILE A C 1
ATOM 1018 O O . ILE A 1 127 ? 23.441 -2.203 -8.932 1.00 55.94 127 ILE A O 1
#

InterPro domains:
  IPR013608 VWA N-terminal [PF08399] (1-79)
  IPR051173 Voltage-dependent calcium channel subunit alpha-2/delta [PTHR10166] (3-124)

Organism: NCBI:txid1563983